Protein AF-A0A535R452-F1 (afdb_monomer)

Solvent-accessible surface area (backbone atoms only — not comparable to full-atom values): 6896 Å² total; per-residue (Å²): 141,87,79,86,82,78,80,79,85,78,78,72,67,67,64,48,53,54,52,50,52,50,51,49,51,52,52,46,63,70,43,43,64,57,53,50,52,54,57,46,68,23,42,54,74,72,51,59,72,36,86,78,72,70,87,80,80,75,81,50,63,63,66,60,52,53,49,61,74,43,88,44,55,65,59,54,49,52,52,50,51,52,53,53,50,50,52,51,51,48,49,69,58,46,50,58,53,53,49,57,54,72,76,43,87,72,76,79,81,80,127

pLDDT: mean 85.65, std 13.83, range [49.25, 98.44]

Mean predicted aligned error: 10.94 Å

Radius of gyration: 26.97 Å; Cα contacts (8 Å, |Δi|>4): 23; chains: 1; bounding box: 56×70×56 Å

Secondary structure (DSSP, 8-state):
----------S-SHHHHHHHHHHHHHHHHHHHHHHHHHHHHTS-HHHHT-SSPPSS-----HHHHHHHHTTHHHHHHHHHHHHHHHHHHHHHHHHHHHHHHHHS-------

Foldseek 3Di:
DDDDPPDPPPDPPPVVVVVVVVVVVVVCVVCVVVVVVVVLQQADPDQSPDPPHDPDDDGHCVVVVVCVVPPNPVVVVVVVCVVVVVVVVCCVPVVVVVVVPVVDDDDDDDD

Sequence (111 aa):
MSRAVTVAKAGQGRSKVGWSALAWLVAFVFFFPVLWMMLEALKTESQAASIPPTIFFVPTLTEFQEVLSRDFPPFFINSAVATIGSTLLVIVLGLPAAYALSIRPVAQARD

Structure (mmCIF, N/CA/C/O backbone):
data_AF-A0A535R452-F1
#
_entry.id   AF-A0A535R452-F1
#
loop_
_atom_site.group_PDB
_atom_site.id
_atom_site.type_symbol
_atom_site.label_atom_id
_atom_site.label_alt_id
_atom_site.label_comp_id
_atom_site.label_asym_id
_atom_site.label_entity_id
_atom_site.label_seq_id
_atom_site.pdbx_PDB_ins_code
_atom_site.Cartn_x
_atom_site.Cartn_y
_atom_site.Cartn_z
_atom_site.occupancy
_atom_site.B_iso_or_equiv
_atom_site.auth_seq_id
_atom_site.auth_comp_id
_atom_site.auth_asym_id
_atom_site.auth_atom_id
_atom_site.pdbx_PDB_model_num
ATOM 1 N N . MET A 1 1 ? -18.515 -53.582 29.682 1.00 49.25 1 MET A N 1
ATOM 2 C CA . MET A 1 1 ? -18.917 -53.797 28.273 1.00 49.25 1 MET A CA 1
ATOM 3 C C . MET A 1 1 ? -18.646 -52.514 27.499 1.00 49.25 1 MET A C 1
ATOM 5 O O . MET A 1 1 ? -19.337 -51.530 27.709 1.00 49.25 1 MET A O 1
ATOM 9 N N . SER A 1 2 ? -17.574 -52.508 26.705 1.00 60.84 2 SER A N 1
ATOM 10 C CA . SER A 1 2 ? -17.091 -51.372 25.909 1.00 60.84 2 SER A CA 1
ATOM 11 C C . SER A 1 2 ? -17.649 -51.468 24.486 1.00 60.84 2 SER A C 1
ATOM 13 O O . SER A 1 2 ? -17.571 -52.537 23.881 1.00 60.84 2 SER A O 1
ATOM 15 N N . ARG A 1 3 ? -18.211 -50.382 23.945 1.00 55.59 3 ARG A N 1
ATOM 16 C CA . ARG A 1 3 ? -18.474 -50.241 22.506 1.00 55.59 3 ARG A CA 1
ATOM 17 C C . ARG A 1 3 ? -17.725 -49.013 22.010 1.00 55.59 3 ARG A C 1
ATOM 19 O O . ARG A 1 3 ? -18.173 -47.887 22.192 1.00 55.59 3 ARG A O 1
ATOM 26 N N . ALA A 1 4 ? -16.570 -49.256 21.398 1.00 57.66 4 ALA A N 1
ATOM 27 C CA . ALA A 1 4 ? -15.892 -48.275 20.571 1.00 57.66 4 ALA A CA 1
ATOM 28 C C . ALA A 1 4 ? -16.778 -47.987 19.353 1.00 57.66 4 ALA A C 1
ATOM 30 O O . ALA A 1 4 ? -17.006 -48.857 18.513 1.00 57.66 4 ALA A O 1
ATOM 31 N N . VAL A 1 5 ? -17.314 -46.772 19.277 1.00 57.38 5 VAL A N 1
ATOM 32 C CA . VAL A 1 5 ? -17.964 -46.264 18.070 1.00 57.38 5 VAL A CA 1
ATOM 33 C C . VAL A 1 5 ? -16.860 -45.698 17.185 1.00 57.38 5 VAL A C 1
ATOM 35 O O . VAL A 1 5 ? -16.474 -44.538 17.300 1.00 57.38 5 VAL A O 1
ATOM 38 N N . THR A 1 6 ? -16.300 -46.540 16.321 1.00 58.56 6 THR A N 1
ATOM 39 C CA . THR A 1 6 ? -15.396 -46.094 15.258 1.00 58.56 6 THR A CA 1
ATOM 40 C C . THR A 1 6 ? -16.238 -45.470 14.150 1.00 58.56 6 THR A C 1
ATOM 42 O O . THR A 1 6 ? -16.827 -46.170 13.329 1.00 58.56 6 THR A O 1
ATOM 45 N N . VAL A 1 7 ? -16.314 -44.139 14.123 1.00 59.66 7 VAL A N 1
ATOM 46 C CA . VAL A 1 7 ? -16.896 -43.408 12.991 1.00 59.66 7 VAL A CA 1
ATOM 47 C C . VAL A 1 7 ? -15.909 -43.471 11.8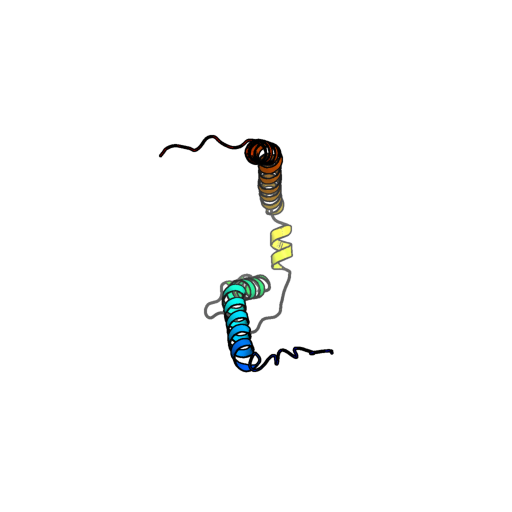27 1.00 59.66 7 VAL A C 1
ATOM 49 O O . VAL A 1 7 ? -14.874 -42.803 11.827 1.00 59.66 7 VAL A O 1
ATOM 52 N N . ALA A 1 8 ? -16.220 -44.292 10.826 1.00 54.94 8 ALA A N 1
ATOM 53 C CA . ALA A 1 8 ? -15.490 -44.334 9.568 1.00 54.94 8 ALA A CA 1
ATOM 54 C C . ALA A 1 8 ? -15.661 -42.999 8.822 1.00 54.94 8 ALA A C 1
ATOM 56 O O . ALA A 1 8 ? -16.750 -42.660 8.360 1.00 54.94 8 ALA A O 1
ATOM 57 N N . LYS A 1 9 ? -14.575 -42.234 8.674 1.00 58.75 9 LYS A N 1
ATOM 58 C CA . LYS A 1 9 ? -14.533 -41.007 7.863 1.00 58.75 9 LYS A CA 1
ATOM 59 C C . LYS A 1 9 ? -14.401 -41.375 6.379 1.00 58.75 9 LYS A C 1
ATOM 61 O O . LYS A 1 9 ? -13.375 -41.129 5.750 1.00 58.75 9 LYS A O 1
ATOM 66 N N . ALA A 1 10 ? -15.423 -42.022 5.828 1.00 52.31 10 ALA A N 1
ATOM 67 C CA . ALA A 1 10 ? -15.458 -42.399 4.421 1.00 52.31 10 ALA A CA 1
ATOM 68 C C . ALA A 1 10 ? -15.763 -41.170 3.540 1.00 52.31 10 ALA A C 1
ATOM 70 O O . ALA A 1 10 ? -16.758 -40.480 3.739 1.00 52.31 10 ALA A O 1
ATOM 71 N N . GLY A 1 11 ? -14.901 -40.896 2.552 1.00 54.16 11 GLY A N 1
ATOM 72 C CA . GLY A 1 11 ? -15.285 -40.132 1.354 1.00 54.16 11 GLY A CA 1
ATOM 73 C C . GLY A 1 11 ? -14.936 -38.638 1.273 1.00 54.16 11 GLY A C 1
ATOM 74 O O . GLY A 1 11 ? -15.476 -37.953 0.414 1.00 54.16 11 GLY A O 1
ATOM 75 N N . GLN A 1 12 ? -14.025 -38.099 2.090 1.00 59.50 12 GLN A N 1
ATOM 76 C CA . GLN A 1 12 ? -13.668 -36.663 2.051 1.00 59.50 12 GLN A CA 1
ATOM 77 C C . GLN A 1 12 ? -12.531 -36.274 1.075 1.00 59.50 12 GLN A C 1
ATOM 79 O O . GLN A 1 12 ? -12.094 -35.129 1.097 1.00 59.50 12 GLN A O 1
ATOM 84 N N . GLY A 1 13 ? -12.019 -37.187 0.243 1.00 56.66 13 GLY A N 1
ATOM 85 C CA . GLY A 1 13 ? -10.812 -36.939 -0.568 1.00 56.66 13 GLY A CA 1
ATOM 86 C C . GLY A 1 13 ? -11.040 -36.256 -1.925 1.00 56.66 13 GLY A C 1
ATOM 87 O O . GLY A 1 13 ? -10.260 -35.395 -2.310 1.00 56.66 13 GLY A O 1
ATOM 88 N N . ARG A 1 14 ? -12.110 -36.602 -2.659 1.00 60.72 14 ARG A N 1
ATOM 89 C CA . ARG A 1 14 ? -12.306 -36.158 -4.061 1.00 60.72 14 ARG A CA 1
ATOM 90 C C . ARG A 1 14 ? -13.015 -34.813 -4.209 1.00 60.72 14 ARG A C 1
ATOM 92 O O . ARG A 1 14 ? -12.630 -34.026 -5.065 1.00 60.72 14 ARG A O 1
ATOM 99 N N . SER A 1 15 ? -14.000 -34.515 -3.359 1.00 64.81 15 SER A N 1
ATOM 100 C CA . SER A 1 15 ? -14.669 -33.205 -3.362 1.00 64.81 15 SER A CA 1
ATOM 101 C C . SER A 1 15 ? -13.731 -32.092 -2.897 1.00 64.81 15 SER A C 1
ATOM 103 O O . SER A 1 15 ? -13.755 -30.999 -3.450 1.00 64.81 15 SER A O 1
ATOM 105 N N . LYS A 1 16 ? -12.847 -32.375 -1.932 1.00 74.88 16 LYS A N 1
ATOM 106 C CA . LYS A 1 16 ? -11.909 -31.383 -1.397 1.00 74.88 16 LYS A CA 1
ATOM 107 C C . LYS A 1 16 ? -10.873 -30.917 -2.409 1.00 74.88 16 LYS A C 1
ATOM 109 O O . LYS A 1 16 ? -10.602 -29.730 -2.441 1.00 74.88 16 LYS A O 1
ATOM 114 N N . VAL A 1 17 ? -10.347 -31.801 -3.260 1.00 87.94 17 VAL A N 1
ATOM 115 C CA . VAL A 1 17 ? -9.375 -31.397 -4.293 1.00 87.94 17 VAL A CA 1
ATOM 116 C C . VAL A 1 17 ? -10.016 -30.451 -5.310 1.00 87.94 17 VAL A C 1
ATOM 118 O O . VAL A 1 17 ? -9.410 -29.441 -5.652 1.00 87.94 17 VAL A O 1
ATOM 121 N N . GLY A 1 18 ? -11.260 -30.720 -5.728 1.00 92.00 18 GLY A N 1
ATOM 122 C CA . GLY A 1 18 ? -12.004 -29.823 -6.620 1.00 92.00 18 GLY A CA 1
ATOM 123 C C . GLY A 1 18 ? -12.247 -28.444 -6.000 1.00 92.00 18 GLY A C 1
ATOM 124 O O . GLY A 1 18 ? -11.972 -27.427 -6.632 1.00 92.00 18 GLY A O 1
ATOM 125 N N . TRP A 1 19 ? -12.678 -28.402 -4.735 1.00 92.81 19 TRP A N 1
ATOM 126 C CA . TRP A 1 19 ? -12.869 -27.144 -4.004 1.00 92.81 19 TRP A CA 1
ATOM 127 C C . TRP A 1 19 ? -11.559 -26.391 -3.752 1.00 92.81 19 TRP A C 1
ATOM 129 O O . TRP A 1 19 ? -11.526 -25.170 -3.883 1.00 92.81 19 TRP A O 1
ATOM 139 N N . SER A 1 20 ? -10.469 -27.094 -3.436 1.00 92.38 20 SER A N 1
ATOM 140 C CA . SER A 1 20 ? -9.147 -26.483 -3.272 1.00 92.38 20 SER A CA 1
ATOM 141 C C . SER A 1 20 ? -8.616 -25.909 -4.585 1.00 92.38 20 SER A C 1
ATOM 143 O O . SER A 1 20 ? -8.117 -24.788 -4.586 1.00 92.38 20 SER A O 1
ATOM 145 N N . ALA A 1 21 ? -8.749 -26.628 -5.702 1.00 95.25 21 ALA A N 1
ATOM 146 C CA . ALA A 1 21 ? -8.344 -26.131 -7.016 1.00 95.25 21 ALA A CA 1
ATOM 147 C C . ALA A 1 21 ? -9.161 -24.897 -7.431 1.00 95.25 21 ALA A C 1
ATOM 149 O O . ALA A 1 21 ? -8.590 -23.918 -7.907 1.00 95.25 21 ALA A O 1
ATOM 150 N N . LEU A 1 22 ? -10.478 -24.907 -7.188 1.00 95.94 22 LEU A N 1
ATOM 151 C CA . LEU A 1 22 ? -11.339 -23.751 -7.436 1.00 95.94 22 LEU A CA 1
ATOM 152 C C . LEU A 1 22 ? -10.933 -22.546 -6.578 1.00 95.94 22 LEU A C 1
ATOM 154 O O . LEU A 1 22 ? -10.826 -21.442 -7.102 1.00 95.94 22 LEU A O 1
ATOM 158 N N . ALA A 1 23 ? -10.661 -22.746 -5.286 1.00 95.50 23 ALA A N 1
ATOM 159 C CA . ALA A 1 23 ? -10.204 -21.673 -4.405 1.00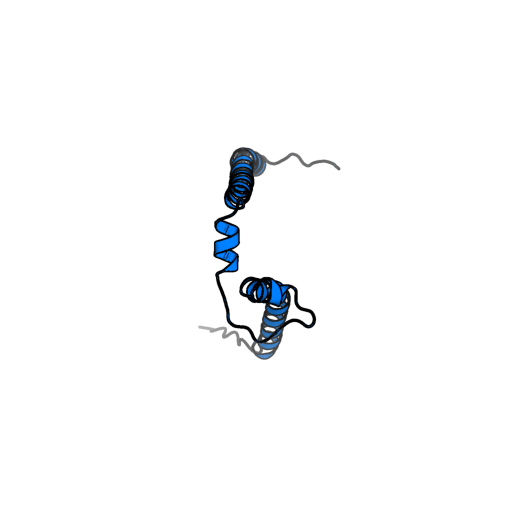 95.50 23 ALA A CA 1
ATOM 160 C C . ALA A 1 23 ? -8.884 -21.048 -4.892 1.00 95.50 23 ALA A C 1
ATOM 162 O O . ALA A 1 23 ? -8.768 -19.824 -4.923 1.00 95.50 23 ALA A O 1
ATOM 163 N N . TRP A 1 24 ? -7.921 -21.867 -5.329 1.00 96.75 24 TRP A N 1
ATOM 164 C CA . TRP A 1 24 ? -6.664 -21.384 -5.910 1.00 96.75 24 TRP A CA 1
ATOM 165 C C . TRP A 1 24 ? -6.862 -20.639 -7.227 1.00 96.75 24 TRP A C 1
ATOM 167 O O . TRP A 1 24 ? -6.236 -19.603 -7.432 1.00 96.75 24 TRP A O 1
ATOM 177 N N . LEU A 1 25 ? -7.745 -21.127 -8.101 1.00 97.12 25 LEU A N 1
ATOM 178 C CA . LEU A 1 25 ? -8.073 -20.444 -9.350 1.00 97.12 25 LEU A CA 1
ATOM 179 C C . LEU A 1 25 ? -8.679 -19.065 -9.076 1.00 97.12 25 LEU A C 1
ATOM 181 O O . LEU A 1 25 ? -8.231 -18.077 -9.648 1.00 97.12 25 LEU A O 1
ATOM 185 N N . VAL A 1 26 ? -9.659 -18.991 -8.173 1.00 96.88 26 VAL A N 1
ATOM 186 C CA . VAL A 1 26 ? -10.284 -17.726 -7.770 1.00 96.88 26 VAL A CA 1
ATOM 187 C C . VAL A 1 26 ? -9.233 -16.788 -7.180 1.00 96.88 26 VAL A C 1
ATOM 189 O O . VAL A 1 26 ? -9.107 -15.657 -7.639 1.00 96.88 26 VAL A O 1
ATOM 192 N N . ALA A 1 27 ? -8.422 -17.261 -6.231 1.00 96.38 27 ALA A N 1
ATOM 193 C CA . ALA A 1 27 ? -7.348 -16.461 -5.650 1.00 96.38 27 ALA A CA 1
ATOM 194 C C . ALA A 1 27 ? -6.385 -15.928 -6.722 1.00 96.38 27 ALA A C 1
ATOM 196 O O . ALA A 1 27 ? -6.053 -14.746 -6.701 1.00 96.38 27 ALA A O 1
ATOM 197 N N . PHE A 1 28 ? -5.990 -16.759 -7.691 1.00 97.31 28 PHE A N 1
ATOM 198 C CA . PHE A 1 28 ? -5.121 -16.340 -8.787 1.00 97.31 28 PHE A CA 1
ATOM 199 C C . PHE A 1 28 ? -5.787 -15.300 -9.689 1.00 97.31 28 PHE A C 1
ATOM 201 O O . PHE A 1 28 ? -5.144 -14.320 -10.034 1.00 97.31 28 PHE A O 1
ATOM 208 N N . VAL A 1 29 ? -7.070 -15.451 -10.026 1.00 97.38 29 VAL A N 1
ATOM 209 C CA . VAL A 1 29 ? -7.808 -14.468 -10.841 1.00 97.38 29 VAL A CA 1
ATOM 210 C C . VAL A 1 29 ? -7.877 -13.105 -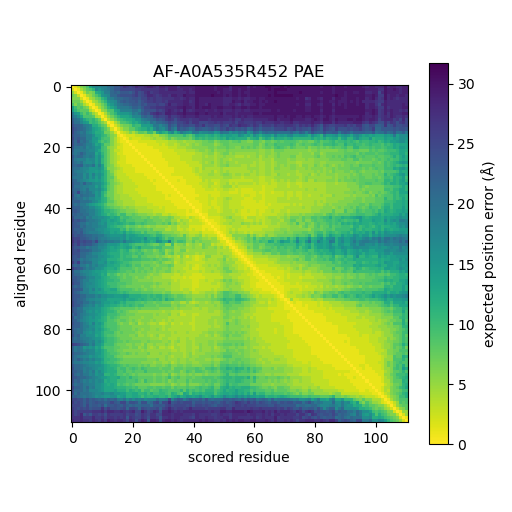10.148 1.00 97.38 29 VAL A C 1
ATOM 212 O O . VAL A 1 29 ? -7.667 -12.085 -10.799 1.00 97.38 29 VAL A O 1
ATOM 215 N N . PHE A 1 30 ? -8.115 -13.071 -8.835 1.00 96.25 30 PHE A N 1
ATOM 216 C CA . PHE A 1 30 ? -8.136 -11.819 -8.070 1.00 96.25 30 PHE A CA 1
ATOM 217 C C . PHE A 1 30 ? -6.737 -11.243 -7.822 1.00 96.25 30 PHE A C 1
ATOM 219 O O . PHE A 1 30 ? -6.576 -10.027 -7.748 1.00 96.25 30 PHE A O 1
ATOM 226 N N . PHE A 1 31 ? -5.719 -12.096 -7.710 1.00 96.62 31 PHE A N 1
ATOM 227 C CA . PHE A 1 31 ? -4.332 -11.674 -7.530 1.00 96.62 31 PHE A CA 1
ATOM 228 C C . PHE A 1 31 ? -3.664 -11.251 -8.845 1.00 96.62 31 PHE A C 1
ATOM 230 O O . PHE A 1 31 ? -2.758 -10.422 -8.832 1.00 96.62 31 PHE A O 1
ATOM 237 N N . PHE A 1 32 ? -4.109 -11.779 -9.985 1.00 96.62 32 PHE A N 1
ATOM 238 C CA . PHE A 1 32 ? -3.498 -11.539 -11.289 1.00 96.62 32 PHE A CA 1
ATOM 239 C C . PHE A 1 32 ? -3.377 -10.045 -11.646 1.00 96.62 32 PHE A C 1
ATOM 241 O O . PHE A 1 32 ? -2.287 -9.647 -12.052 1.00 96.62 32 PHE A O 1
ATOM 248 N N . PRO A 1 33 ? -4.394 -9.181 -11.437 1.00 95.75 33 PRO A N 1
ATOM 249 C CA . PRO A 1 33 ? -4.248 -7.739 -11.647 1.00 95.75 33 PRO A CA 1
ATOM 250 C C . PRO A 1 33 ? -3.150 -7.103 -10.786 1.00 95.75 33 PRO A C 1
ATOM 252 O O . PRO A 1 33 ? -2.426 -6.231 -11.259 1.00 95.75 33 PRO A O 1
ATOM 255 N N . VAL A 1 34 ? -2.992 -7.560 -9.539 1.00 95.88 34 VAL A N 1
ATOM 256 C CA . VAL A 1 34 ? -1.937 -7.080 -8.632 1.00 95.88 34 VAL A CA 1
ATOM 257 C C . VAL A 1 34 ? -0.568 -7.530 -9.133 1.00 95.88 34 VAL A C 1
ATOM 259 O O . VAL A 1 34 ? 0.353 -6.720 -9.202 1.00 95.88 34 VAL A O 1
ATOM 262 N N . LEU A 1 35 ? -0.444 -8.796 -9.543 1.00 93.94 35 LEU A N 1
ATOM 263 C CA . LEU A 1 35 ? 0.780 -9.323 -10.143 1.00 93.94 35 LEU A CA 1
ATOM 264 C C . LEU A 1 35 ? 1.165 -8.535 -11.399 1.00 93.94 35 LEU A C 1
ATOM 266 O O . LEU A 1 35 ? 2.321 -8.151 -11.550 1.00 93.94 35 LEU A O 1
ATOM 270 N N . TRP A 1 36 ? 0.199 -8.262 -12.275 1.00 93.00 36 TRP A N 1
ATOM 271 C CA . TRP A 1 36 ? 0.427 -7.478 -13.484 1.00 93.00 36 TRP A CA 1
ATOM 272 C C . TRP A 1 36 ? 0.890 -6.055 -13.158 1.00 93.00 36 TRP A C 1
AT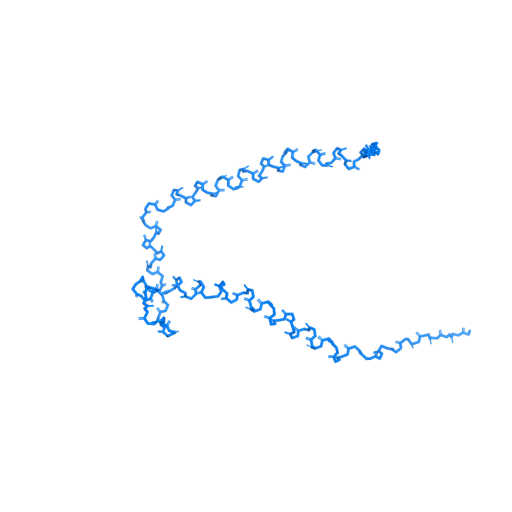OM 274 O O . TRP A 1 36 ? 1.891 -5.598 -13.701 1.00 93.00 36 TRP A O 1
ATOM 284 N N . MET A 1 37 ? 0.233 -5.387 -12.206 1.00 93.44 37 MET A N 1
ATOM 285 C CA . MET A 1 37 ? 0.630 -4.055 -11.741 1.00 93.44 37 MET A CA 1
ATOM 286 C C . MET A 1 37 ? 2.060 -4.040 -11.182 1.00 93.44 37 MET A C 1
ATOM 288 O O . MET A 1 37 ? 2.810 -3.105 -11.448 1.00 93.44 37 MET A O 1
ATOM 292 N N . MET A 1 38 ? 2.468 -5.082 -10.451 1.00 91.94 38 MET A N 1
ATOM 293 C CA . MET A 1 38 ? 3.842 -5.208 -9.957 1.00 91.94 38 MET A CA 1
ATOM 294 C C . MET A 1 38 ? 4.863 -5.405 -11.082 1.00 91.94 38 MET A C 1
ATOM 296 O O . MET A 1 38 ? 5.947 -4.831 -11.019 1.00 91.94 38 MET A O 1
ATOM 300 N N . LEU A 1 39 ? 4.537 -6.209 -12.100 1.00 91.06 39 LEU A N 1
ATOM 301 C CA . LEU A 1 39 ? 5.414 -6.409 -13.257 1.00 91.06 39 LEU A CA 1
ATOM 302 C C . LEU A 1 39 ? 5.581 -5.115 -14.059 1.00 91.06 39 LEU A C 1
ATOM 304 O O . LEU A 1 39 ? 6.702 -4.783 -14.429 1.00 91.06 39 LEU A O 1
ATOM 308 N N . GLU A 1 40 ? 4.497 -4.372 -14.286 1.00 90.19 40 GLU A N 1
ATOM 309 C CA . GLU A 1 40 ? 4.542 -3.071 -14.966 1.00 90.19 40 GLU A CA 1
ATOM 310 C C . GLU A 1 40 ? 5.334 -2.028 -14.171 1.00 90.19 40 GLU A C 1
ATOM 312 O O . GLU A 1 40 ? 6.121 -1.286 -14.749 1.00 90.19 40 GLU A O 1
ATOM 317 N N . ALA A 1 41 ? 5.210 -2.014 -12.842 1.00 90.44 41 ALA A N 1
ATOM 318 C CA . ALA A 1 41 ? 5.940 -1.068 -11.999 1.00 90.44 41 ALA A CA 1
ATOM 319 C C . ALA A 1 41 ? 7.472 -1.254 -12.036 1.00 90.44 41 ALA A C 1
ATOM 321 O O . ALA A 1 41 ? 8.204 -0.332 -11.693 1.00 90.44 41 ALA A O 1
ATOM 322 N N . LEU A 1 42 ? 7.963 -2.433 -12.436 1.00 91.25 42 LEU A N 1
ATOM 323 C CA . LEU A 1 42 ? 9.396 -2.740 -12.557 1.00 91.25 42 LEU A CA 1
ATOM 324 C C . LEU A 1 42 ? 9.964 -2.480 -13.963 1.00 91.25 42 LEU A C 1
ATOM 326 O O . LEU A 1 42 ? 11.159 -2.700 -14.185 1.00 91.25 42 LEU A O 1
ATOM 330 N N . LYS A 1 43 ? 9.128 -2.068 -14.919 1.00 89.75 43 LYS A N 1
ATOM 331 C CA . LYS A 1 43 ? 9.545 -1.699 -16.277 1.00 89.75 43 LYS A CA 1
ATOM 332 C C . LYS A 1 43 ? 9.934 -0.223 -16.339 1.00 89.75 43 LYS A C 1
ATOM 334 O O . LYS A 1 43 ? 9.546 0.569 -15.488 1.00 89.75 43 LYS A O 1
ATOM 339 N N . THR A 1 44 ? 10.684 0.157 -17.374 1.00 88.19 44 THR A N 1
ATOM 340 C CA . THR A 1 44 ? 10.916 1.580 -17.678 1.00 88.19 44 THR A CA 1
ATOM 341 C C . THR A 1 44 ? 9.621 2.249 -18.139 1.00 88.19 44 THR A C 1
ATOM 343 O O . THR A 1 44 ? 8.755 1.577 -18.711 1.00 88.19 44 THR A O 1
ATOM 346 N N . GLU A 1 45 ? 9.508 3.573 -17.990 1.00 84.75 45 GLU A N 1
ATOM 347 C CA . GLU A 1 45 ? 8.316 4.330 -18.423 1.00 84.75 45 GLU A CA 1
ATOM 348 C C . GLU A 1 45 ? 7.955 4.042 -19.897 1.00 84.75 45 GLU A C 1
ATOM 350 O O . GLU A 1 45 ? 6.804 3.770 -20.243 1.00 84.75 45 GLU A O 1
ATOM 355 N N . SER A 1 46 ? 8.974 3.983 -20.761 1.00 84.94 46 SER A N 1
ATOM 356 C CA . SER A 1 46 ? 8.829 3.670 -22.189 1.00 84.94 46 SER A CA 1
ATOM 357 C C . SER A 1 46 ? 8.318 2.255 -22.474 1.00 84.94 46 SER A C 1
ATOM 359 O O . SER A 1 46 ? 7.624 2.040 -23.467 1.00 84.94 46 SER A O 1
ATOM 361 N N . GLN A 1 47 ? 8.653 1.280 -21.627 1.00 85.50 47 GLN A N 1
ATOM 362 C CA . GLN A 1 47 ? 8.215 -0.107 -21.777 1.00 85.50 47 GLN A CA 1
ATOM 363 C C . GLN A 1 47 ? 6.804 -0.304 -21.222 1.00 85.50 47 GLN A C 1
ATOM 365 O O . GLN A 1 47 ? 6.017 -1.019 -21.842 1.00 85.50 47 GLN A O 1
ATOM 370 N N . ALA A 1 48 ? 6.465 0.356 -20.114 1.00 85.12 48 ALA A N 1
ATOM 371 C CA . ALA A 1 48 ? 5.121 0.324 -19.540 1.00 85.12 48 ALA A CA 1
ATOM 372 C C . ALA A 1 48 ? 4.077 0.995 -20.456 1.00 85.12 48 ALA A C 1
ATOM 374 O O . ALA A 1 48 ? 2.942 0.536 -20.556 1.00 85.12 48 ALA A O 1
ATOM 375 N N . ALA A 1 49 ? 4.470 2.044 -21.189 1.00 86.69 49 ALA A N 1
ATOM 376 C CA . ALA A 1 49 ? 3.610 2.732 -22.158 1.00 86.69 49 ALA A CA 1
ATOM 377 C C . ALA A 1 49 ? 3.567 2.070 -23.555 1.00 86.69 49 ALA A C 1
ATOM 379 O O . ALA A 1 49 ? 2.901 2.577 -24.461 1.00 86.69 49 ALA A O 1
ATOM 380 N N . SER A 1 50 ? 4.292 0.966 -23.768 1.00 85.88 50 SER A N 1
ATOM 381 C CA . SER A 1 50 ? 4.416 0.345 -25.092 1.00 85.88 50 SER A CA 1
ATOM 382 C C . SER A 1 50 ? 3.178 -0.469 -25.497 1.00 85.88 50 SER A C 1
ATOM 384 O O . SER A 1 50 ? 2.577 -1.185 -24.697 1.00 85.88 50 SER A O 1
ATOM 386 N N . ILE A 1 51 ? 2.813 -0.386 -26.781 1.00 83.56 51 ILE A N 1
ATOM 387 C CA . ILE A 1 51 ? 1.761 -1.198 -27.408 1.00 83.56 51 ILE A CA 1
ATOM 388 C C . ILE A 1 51 ? 2.393 -1.896 -28.622 1.00 83.56 51 ILE A C 1
ATOM 390 O O . ILE A 1 51 ? 2.780 -1.195 -29.560 1.00 83.56 51 ILE A O 1
ATOM 394 N N . PRO A 1 52 ? 2.508 -3.240 -28.666 1.00 81.12 52 PRO A N 1
ATOM 395 C CA . PRO A 1 52 ? 2.027 -4.250 -27.709 1.00 81.12 52 PRO A CA 1
ATOM 396 C C . PRO A 1 52 ? 2.871 -4.349 -26.416 1.00 81.12 52 PRO A C 1
ATOM 398 O O . PRO A 1 52 ? 4.060 -4.034 -26.452 1.00 81.12 52 PRO A O 1
ATOM 401 N N . PRO A 1 53 ? 2.295 -4.831 -25.292 1.00 80.50 53 PRO A N 1
ATOM 402 C CA . PRO A 1 53 ? 2.992 -4.904 -24.008 1.00 80.50 53 PRO A CA 1
ATOM 403 C C . PRO A 1 53 ? 4.157 -5.899 -24.044 1.00 80.50 53 PRO A C 1
ATOM 405 O O . PRO A 1 53 ? 4.021 -7.046 -24.479 1.00 80.50 53 PRO A O 1
ATOM 408 N N . THR A 1 54 ? 5.313 -5.474 -23.539 1.00 82.00 54 THR A N 1
ATOM 409 C CA . THR A 1 54 ? 6.515 -6.310 -23.453 1.00 82.00 54 THR A CA 1
ATOM 410 C C . THR A 1 54 ? 6.393 -7.330 -22.317 1.00 82.00 54 THR A C 1
ATOM 412 O O . THR A 1 54 ? 6.209 -6.978 -21.156 1.00 82.00 54 THR A O 1
ATOM 415 N N . ILE A 1 55 ? 6.484 -8.625 -22.628 1.00 81.12 55 ILE A N 1
ATOM 416 C CA . ILE A 1 55 ? 6.394 -9.692 -21.608 1.00 81.12 55 ILE A CA 1
ATOM 417 C C . ILE A 1 55 ? 7.770 -10.014 -21.005 1.00 81.12 55 ILE A C 1
ATOM 419 O O . ILE A 1 55 ? 7.871 -10.363 -19.833 1.00 81.12 55 ILE A O 1
ATOM 423 N N . PHE A 1 56 ? 8.840 -9.849 -21.788 1.00 84.44 56 PHE A N 1
ATOM 424 C CA . PHE A 1 56 ? 10.221 -10.031 -21.346 1.00 84.44 56 PHE A CA 1
ATOM 425 C C . PHE A 1 56 ? 10.887 -8.666 -21.181 1.00 84.44 56 PHE A C 1
ATOM 427 O O . PHE A 1 56 ? 10.997 -7.910 -22.146 1.00 84.44 56 PHE A O 1
ATOM 434 N N . PHE A 1 57 ? 11.326 -8.354 -19.966 1.00 86.00 57 PHE A N 1
ATOM 435 C CA . PHE A 1 57 ? 11.995 -7.101 -19.631 1.00 86.00 57 PHE A CA 1
ATOM 436 C C . PHE A 1 57 ? 13.070 -7.341 -18.567 1.00 86.00 57 PHE A C 1
ATOM 438 O O . PHE A 1 57 ? 13.091 -8.386 -17.914 1.00 86.00 57 PHE A O 1
ATOM 445 N N . VAL A 1 58 ? 13.971 -6.372 -18.404 1.00 87.56 58 VAL A N 1
ATOM 446 C CA . VAL A 1 58 ? 14.960 -6.367 -17.322 1.00 87.56 58 VAL A CA 1
ATOM 447 C C . VAL A 1 58 ? 14.382 -5.532 -16.179 1.00 87.56 58 VAL A C 1
ATOM 449 O O . VAL A 1 58 ? 14.156 -4.341 -16.391 1.00 87.56 58 VAL A O 1
ATOM 452 N N . PRO A 1 59 ? 14.116 -6.117 -14.996 1.00 88.25 59 PRO A N 1
ATOM 453 C CA . PRO A 1 59 ? 13.575 -5.371 -13.866 1.00 88.25 59 PRO A CA 1
ATOM 454 C C . PRO A 1 59 ? 14.495 -4.219 -13.463 1.00 88.25 59 PRO A C 1
ATOM 456 O O . PRO A 1 59 ? 15.698 -4.419 -13.275 1.00 88.25 59 PRO A O 1
ATOM 459 N N . THR A 1 60 ? 13.926 -3.027 -13.301 1.00 90.44 60 THR A N 1
ATOM 460 C CA . THR A 1 60 ? 14.645 -1.830 -12.859 1.00 90.44 60 THR A CA 1
ATOM 461 C C . THR A 1 60 ? 13.930 -1.146 -11.696 1.00 90.44 60 THR A C 1
ATOM 463 O O . THR A 1 60 ? 12.717 -1.249 -11.539 1.00 90.44 60 THR A O 1
ATOM 466 N N . LEU A 1 61 ? 14.705 -0.447 -10.862 1.00 90.38 61 LEU A N 1
ATOM 467 C CA . LEU A 1 61 ? 14.207 0.393 -9.766 1.00 90.38 61 LEU A CA 1
ATOM 468 C C . LEU A 1 61 ? 14.460 1.887 -10.006 1.00 90.38 61 LEU A C 1
ATOM 470 O O . LEU A 1 61 ? 14.193 2.704 -9.126 1.00 90.38 61 LEU A O 1
ATOM 474 N N . THR A 1 62 ? 14.983 2.249 -11.178 1.00 89.31 62 THR A N 1
ATOM 475 C CA . THR A 1 62 ? 15.309 3.639 -11.520 1.00 89.31 62 THR A CA 1
ATOM 476 C C . THR A 1 62 ? 14.075 4.537 -11.453 1.00 89.31 62 THR A C 1
ATOM 478 O O . THR A 1 62 ? 14.139 5.598 -10.843 1.00 89.31 62 THR A O 1
ATOM 481 N N . GLU A 1 63 ? 12.931 4.076 -11.967 1.00 89.69 63 GLU A N 1
ATOM 482 C CA . GLU A 1 63 ? 11.678 4.847 -11.953 1.00 89.69 63 GLU A CA 1
ATOM 483 C C . GLU A 1 63 ? 11.161 5.099 -10.526 1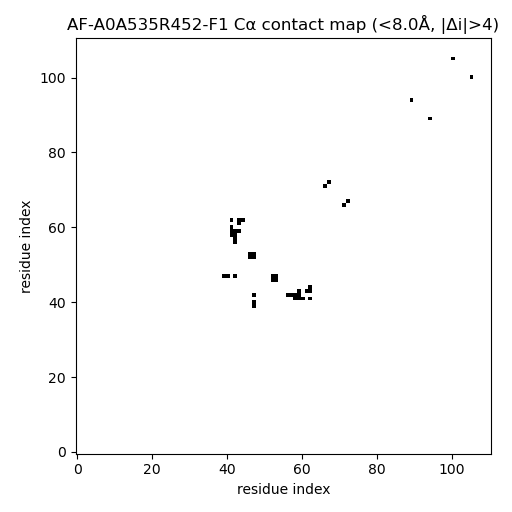.00 89.69 63 GLU A C 1
ATOM 485 O O . GLU A 1 63 ? 10.665 6.180 -10.216 1.00 89.69 63 GLU A O 1
ATOM 490 N N . PHE A 1 64 ? 11.339 4.140 -9.607 1.00 89.25 64 PHE A N 1
ATOM 491 C CA . PHE A 1 64 ? 10.992 4.336 -8.195 1.00 89.25 64 PHE A CA 1
ATOM 492 C C . PHE A 1 64 ? 11.857 5.417 -7.540 1.00 89.25 64 PHE A C 1
ATOM 494 O O . PHE A 1 64 ? 11.343 6.232 -6.775 1.00 89.25 64 PHE A O 1
ATOM 501 N N . GLN A 1 65 ? 13.162 5.436 -7.827 1.00 90.31 65 GLN A N 1
ATOM 502 C CA . GLN A 1 65 ? 14.071 6.461 -7.301 1.00 90.31 65 GLN A CA 1
ATOM 503 C C . GLN A 1 65 ? 13.735 7.842 -7.865 1.00 90.31 65 GLN A C 1
ATOM 505 O O . GLN A 1 65 ? 13.681 8.813 -7.111 1.00 90.31 65 GLN A O 1
ATOM 510 N N . GLU A 1 66 ? 13.443 7.914 -9.163 1.00 90.75 66 GLU A N 1
ATOM 511 C CA . GLU A 1 66 ? 13.034 9.142 -9.841 1.00 90.75 66 GLU A CA 1
ATOM 512 C C . GLU A 1 66 ? 11.768 9.725 -9.197 1.00 90.75 66 GLU A C 1
ATOM 514 O O . GLU A 1 66 ? 11.771 10.877 -8.764 1.00 90.75 66 GLU A O 1
ATOM 519 N N . VAL A 1 67 ? 10.714 8.920 -9.019 1.00 89.31 67 VAL A N 1
ATOM 520 C CA . VAL A 1 67 ? 9.468 9.366 -8.369 1.00 89.31 67 VAL A CA 1
ATOM 521 C C . VAL A 1 67 ? 9.711 9.833 -6.933 1.00 89.31 67 VAL A C 1
ATOM 523 O O . VAL A 1 67 ? 9.192 10.876 -6.543 1.00 89.31 67 VAL A O 1
ATOM 526 N N . LEU A 1 68 ? 10.514 9.105 -6.151 1.00 89.88 68 LEU A N 1
ATOM 527 C CA . LEU A 1 68 ? 10.804 9.461 -4.756 1.00 89.88 68 LEU A CA 1
ATOM 528 C C . LEU A 1 68 ? 11.669 10.721 -4.610 1.00 89.88 68 LEU A C 1
ATOM 530 O O . LEU A 1 68 ? 11.563 11.402 -3.592 1.00 89.88 68 LEU A O 1
ATOM 534 N N . SER A 1 69 ? 12.517 11.020 -5.595 1.00 91.00 69 SER A N 1
ATOM 535 C CA . SER A 1 69 ? 13.352 12.229 -5.618 1.00 91.00 69 SER A CA 1
ATOM 536 C C . SER A 1 69 ? 12.602 13.494 -6.055 1.00 91.00 69 SER A C 1
ATOM 538 O O . SER A 1 69 ? 13.052 14.602 -5.767 1.00 91.00 69 SER A O 1
ATOM 540 N N . ARG A 1 70 ? 11.458 13.336 -6.731 1.00 89.81 70 ARG A N 1
ATOM 541 C CA . ARG A 1 70 ? 10.555 14.427 -7.129 1.00 89.81 70 ARG A CA 1
ATOM 542 C C . ARG A 1 70 ? 9.646 14.839 -5.963 1.00 89.81 70 ARG A C 1
ATOM 544 O O . ARG A 1 70 ? 9.722 14.290 -4.869 1.00 89.81 70 ARG A O 1
ATOM 551 N N . ASP A 1 71 ? 8.717 15.763 -6.203 1.00 90.31 71 ASP A N 1
ATOM 552 C CA . ASP A 1 71 ? 7.753 16.268 -5.208 1.00 90.31 71 ASP A CA 1
ATOM 553 C C . ASP A 1 71 ? 6.674 15.247 -4.765 1.00 90.31 71 ASP A C 1
ATOM 555 O O . ASP A 1 71 ? 5.604 15.623 -4.291 1.00 90.31 71 ASP A O 1
ATOM 559 N N . PHE A 1 72 ? 6.917 13.940 -4.898 1.00 92.06 72 PHE A N 1
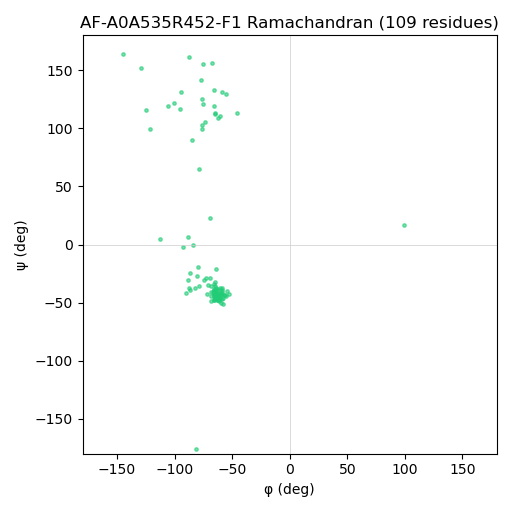ATOM 560 C CA . PHE A 1 72 ? 5.999 12.878 -4.474 1.00 92.06 72 PHE A CA 1
ATOM 561 C C . PHE A 1 72 ? 5.880 12.696 -2.944 1.00 92.06 72 PHE A C 1
ATOM 563 O O . PHE A 1 72 ? 4.753 12.522 -2.463 1.00 92.06 72 PHE A O 1
ATOM 570 N N . PRO A 1 73 ? 6.969 12.732 -2.139 1.00 93.25 73 PRO A N 1
ATOM 571 C CA . PRO A 1 73 ? 6.899 12.412 -0.711 1.00 93.25 73 PRO A CA 1
ATOM 572 C C . PRO A 1 73 ? 5.870 13.224 0.097 1.00 93.25 73 PRO A C 1
ATOM 574 O O . PRO A 1 73 ? 5.177 12.618 0.917 1.00 93.25 73 PRO A O 1
ATOM 577 N N . PRO A 1 74 ? 5.674 14.541 -0.129 1.00 94.38 74 PRO A N 1
ATOM 578 C CA . PRO A 1 74 ? 4.622 15.295 0.553 1.00 94.38 74 PRO A CA 1
ATOM 579 C C . PRO A 1 74 ? 3.210 14.742 0.308 1.00 94.38 74 PRO A C 1
ATOM 581 O O . PRO A 1 74 ? 2.422 14.641 1.248 1.00 94.38 74 PRO A O 1
ATOM 584 N N . PHE A 1 75 ? 2.883 14.327 -0.921 1.00 94.25 75 PHE A N 1
ATOM 585 C CA . PHE A 1 75 ? 1.572 13.741 -1.238 1.00 94.25 75 PHE A CA 1
ATOM 586 C C . PHE A 1 75 ? 1.357 12.402 -0.532 1.00 94.25 75 PHE A C 1
ATOM 588 O O . PHE A 1 75 ? 0.269 12.133 -0.005 1.00 94.25 75 PHE A O 1
ATOM 595 N N . PHE A 1 76 ? 2.407 11.582 -0.481 1.00 94.50 76 PHE A N 1
ATOM 596 C CA . PHE A 1 76 ? 2.388 10.317 0.240 1.00 94.50 76 PHE A CA 1
ATOM 597 C C . PHE A 1 76 ? 2.168 10.532 1.745 1.00 94.50 76 PHE A C 1
ATOM 599 O O . PHE A 1 76 ? 1.277 9.917 2.334 1.00 94.50 76 PHE A O 1
ATOM 606 N N . ILE A 1 77 ? 2.916 11.458 2.355 1.00 96.25 77 ILE A N 1
ATOM 607 C CA . ILE A 1 77 ? 2.809 11.777 3.786 1.00 96.25 77 ILE A CA 1
ATOM 608 C C . ILE A 1 77 ? 1.423 12.332 4.121 1.00 96.25 77 ILE A C 1
ATOM 610 O O . ILE A 1 77 ? 0.807 11.870 5.080 1.00 96.25 77 ILE A O 1
ATOM 614 N N . ASN A 1 78 ? 0.892 13.261 3.322 1.00 96.81 78 ASN A N 1
ATOM 615 C CA . ASN A 1 78 ? -0.446 13.818 3.538 1.00 96.81 78 ASN A CA 1
ATOM 616 C C . ASN A 1 78 ? -1.521 12.725 3.546 1.00 96.81 78 ASN A C 1
ATOM 618 O O . ASN A 1 78 ? -2.381 12.703 4.426 1.00 96.81 78 ASN A O 1
ATOM 622 N N . SER A 1 79 ? -1.439 11.781 2.608 1.00 97.19 79 SER A N 1
ATOM 623 C CA . SER A 1 79 ? -2.382 10.662 2.517 1.00 97.19 79 SER A CA 1
ATOM 624 C C . SER A 1 79 ? -2.236 9.688 3.690 1.00 97.19 79 SER A C 1
ATOM 626 O O . SER A 1 79 ? -3.237 9.229 4.249 1.00 97.19 79 SER A O 1
ATOM 628 N N . ALA A 1 80 ? -0.998 9.401 4.104 1.00 97.75 80 ALA A N 1
ATOM 629 C CA . ALA A 1 80 ? -0.717 8.549 5.255 1.00 97.75 80 ALA A CA 1
ATOM 630 C C . ALA A 1 80 ? -1.257 9.169 6.553 1.00 97.75 80 ALA A C 1
ATOM 632 O O . ALA A 1 80 ? -1.973 8.505 7.303 1.00 97.75 80 ALA A O 1
ATOM 633 N N .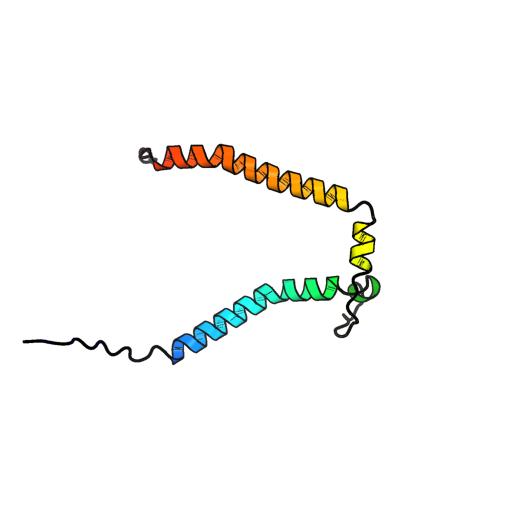 VAL A 1 81 ? -0.987 10.457 6.783 1.00 98.19 81 VAL A N 1
ATOM 634 C CA . VAL A 1 81 ? -1.489 11.204 7.944 1.00 98.19 81 VAL A CA 1
ATOM 635 C C . VAL A 1 81 ? -3.014 11.271 7.928 1.00 98.19 81 VAL A C 1
ATOM 637 O O . VAL A 1 81 ? -3.633 11.012 8.958 1.00 98.19 81 VAL A O 1
ATOM 640 N N . ALA A 1 82 ? -3.631 11.549 6.777 1.00 97.88 82 ALA A N 1
ATOM 641 C CA . ALA A 1 82 ? -5.086 11.587 6.652 1.00 97.88 82 ALA A CA 1
ATOM 642 C C . ALA A 1 82 ? -5.726 10.231 6.989 1.00 97.88 82 ALA A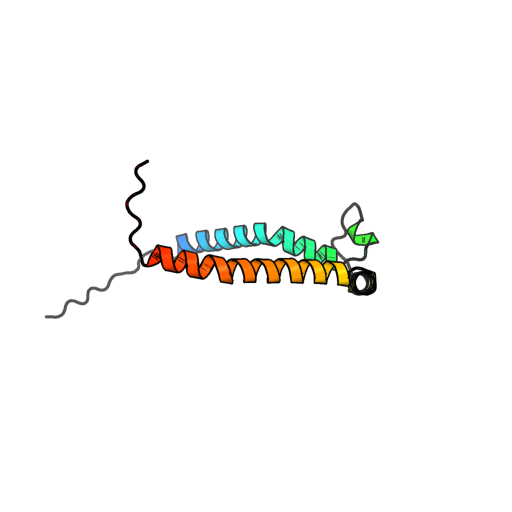 C 1
ATOM 644 O O . ALA A 1 82 ? -6.667 10.170 7.780 1.00 97.88 82 ALA A O 1
ATOM 645 N N . THR A 1 83 ? -5.187 9.137 6.446 1.00 98.06 83 THR A N 1
ATOM 646 C CA . THR A 1 83 ? -5.733 7.786 6.654 1.00 98.06 83 THR A CA 1
ATOM 647 C C . THR A 1 83 ? -5.553 7.322 8.098 1.00 98.06 83 THR A C 1
ATOM 649 O O . THR A 1 83 ? -6.510 6.869 8.732 1.00 98.06 83 THR A O 1
ATOM 652 N N . ILE A 1 84 ? -4.342 7.461 8.646 1.00 98.44 84 ILE A N 1
ATOM 653 C CA . ILE A 1 84 ? -4.032 7.048 10.021 1.00 98.44 84 ILE A CA 1
ATOM 654 C C . ILE A 1 84 ? -4.804 7.921 11.010 1.00 98.44 84 ILE A C 1
ATOM 656 O O . ILE A 1 84 ? -5.467 7.397 11.903 1.00 98.44 84 ILE A O 1
ATOM 660 N N . GLY A 1 85 ? -4.775 9.242 10.824 1.00 98.31 85 GLY A N 1
ATOM 661 C CA . GLY A 1 85 ? -5.493 10.192 11.669 1.00 98.31 85 GLY A CA 1
ATOM 662 C C . GLY A 1 85 ? -6.997 9.933 11.675 1.00 98.31 85 GLY A C 1
ATOM 663 O O . GLY A 1 85 ? -7.596 9.841 12.744 1.00 98.31 85 GLY A O 1
ATOM 664 N N . SER A 1 86 ? -7.602 9.728 10.501 1.00 97.62 86 SER A N 1
ATOM 665 C CA . SER A 1 86 ? -9.026 9.394 10.391 1.00 97.62 86 SER A CA 1
ATOM 666 C C . SER A 1 86 ? -9.358 8.066 11.076 1.00 97.62 86 SER A C 1
ATOM 668 O O . SER A 1 86 ? -10.295 8.006 11.870 1.00 97.62 86 SER A O 1
ATOM 670 N N . THR A 1 87 ? -8.554 7.021 10.856 1.00 97.88 87 THR A N 1
ATOM 671 C CA . THR A 1 87 ? -8.767 5.705 11.483 1.00 97.88 87 THR A CA 1
ATOM 672 C C . THR A 1 87 ? -8.693 5.792 13.008 1.00 97.88 87 THR A C 1
ATOM 674 O O . THR A 1 87 ? -9.547 5.243 13.704 1.00 97.88 87 THR A O 1
ATOM 677 N N . LEU A 1 88 ? -7.713 6.524 13.543 1.00 98.44 88 LEU A N 1
ATOM 678 C CA . LEU A 1 88 ? -7.575 6.735 14.983 1.00 98.44 88 LEU A CA 1
ATOM 679 C C . LEU A 1 88 ? -8.761 7.507 15.561 1.00 98.44 88 LEU A C 1
ATOM 681 O O . LEU A 1 88 ? -9.295 7.101 16.590 1.00 98.44 88 LEU A O 1
ATOM 685 N N . LEU A 1 89 ? -9.212 8.571 14.892 1.00 98.06 89 LEU A N 1
ATOM 686 C CA . LEU A 1 89 ? -10.402 9.317 15.311 1.00 98.06 89 LEU A CA 1
ATOM 687 C C . LEU A 1 89 ? -11.649 8.424 15.333 1.00 98.06 89 LEU A C 1
ATOM 689 O O . LEU A 1 89 ? -12.404 8.450 16.306 1.00 98.06 89 LEU A O 1
ATOM 693 N N . VAL A 1 90 ? -11.837 7.590 14.307 1.00 97.75 90 VAL A N 1
ATOM 694 C CA . VAL A 1 90 ? -12.940 6.620 14.250 1.00 97.75 90 VAL A CA 1
ATOM 695 C C . VAL A 1 90 ? -12.861 5.624 15.403 1.00 97.75 90 VAL A C 1
ATOM 697 O O . VAL A 1 90 ? -13.884 5.341 16.016 1.00 97.75 90 VAL A O 1
ATOM 700 N N . ILE A 1 91 ? -11.678 5.115 15.746 1.00 98.12 91 ILE A N 1
ATOM 701 C CA . ILE A 1 91 ? -11.519 4.195 16.881 1.00 98.12 91 ILE A CA 1
ATOM 702 C C . ILE A 1 91 ? -11.828 4.908 18.201 1.00 98.12 91 ILE A C 1
ATOM 704 O O . ILE A 1 91 ? -12.604 4.393 19.003 1.00 98.12 91 ILE A O 1
ATOM 708 N N . VAL A 1 92 ? -11.265 6.097 18.420 1.00 98.12 92 VAL A N 1
ATOM 709 C CA . VAL A 1 92 ? -11.436 6.859 19.667 1.00 98.12 92 VAL A CA 1
ATOM 710 C C . VAL A 1 92 ? -12.901 7.203 19.923 1.00 98.12 92 VAL A C 1
ATOM 712 O O . VAL A 1 92 ? -13.351 7.129 21.062 1.00 98.12 92 VAL A O 1
ATOM 715 N N . LEU A 1 93 ? -13.653 7.560 18.882 1.00 96.94 93 LEU A N 1
ATOM 716 C CA . LEU A 1 93 ? -15.058 7.951 19.016 1.00 96.94 93 LEU A CA 1
ATOM 717 C C . LEU A 1 93 ? -16.018 6.759 18.889 1.00 96.94 93 LEU A C 1
ATOM 719 O O . LEU A 1 93 ? -16.986 6.647 19.640 1.00 96.94 93 LEU A O 1
ATOM 723 N N . GLY A 1 94 ? -15.753 5.859 17.945 1.00 96.75 94 GLY A N 1
ATOM 724 C CA . GLY A 1 94 ? -16.622 4.738 17.603 1.00 96.75 94 GLY A CA 1
ATOM 725 C C . GLY A 1 94 ? -16.527 3.571 18.579 1.00 96.75 94 GLY A C 1
ATOM 726 O O . GLY A 1 94 ? -17.551 2.958 18.878 1.00 96.75 94 GLY A O 1
ATOM 727 N N . LEU A 1 95 ? -15.342 3.276 19.125 1.00 96.56 95 LEU A N 1
ATOM 728 C CA . LEU A 1 95 ? -15.171 2.147 20.043 1.00 96.56 95 LEU A CA 1
ATOM 729 C C . LEU A 1 95 ? -15.954 2.336 21.358 1.00 96.56 95 LEU A C 1
ATOM 731 O O . LEU A 1 95 ? -16.675 1.410 21.736 1.00 96.56 95 LEU A O 1
ATOM 735 N N . PRO A 1 96 ? -15.922 3.508 22.033 1.00 94.38 96 PRO A N 1
ATOM 736 C CA . PRO A 1 96 ? -16.752 3.741 23.215 1.00 94.38 96 PRO A CA 1
ATOM 737 C C . PRO A 1 96 ? -18.251 3.727 22.903 1.00 94.38 96 PRO A C 1
ATOM 739 O O . PRO A 1 96 ? -19.032 3.199 23.692 1.00 94.38 96 PRO A O 1
ATOM 742 N N . ALA A 1 97 ? -18.659 4.269 21.750 1.00 92.94 97 ALA A N 1
ATOM 743 C CA . ALA A 1 97 ? -20.057 4.277 21.328 1.00 92.94 97 ALA A CA 1
ATOM 744 C C . ALA A 1 97 ? -20.584 2.851 21.081 1.00 92.94 97 ALA A C 1
ATOM 746 O O . ALA A 1 97 ? -21.638 2.479 21.598 1.00 92.94 97 ALA A O 1
ATOM 747 N N . ALA A 1 98 ? -19.818 2.027 20.359 1.00 93.38 98 ALA A N 1
ATOM 748 C CA . ALA A 1 98 ? -20.139 0.622 20.121 1.00 93.38 98 ALA A CA 1
ATOM 749 C C . ALA A 1 98 ? -20.160 -0.190 21.426 1.00 93.38 98 ALA A C 1
ATOM 751 O O . ALA A 1 98 ? -21.037 -1.034 21.610 1.00 93.38 98 ALA A O 1
ATOM 752 N N . TYR A 1 99 ? -19.239 0.089 22.355 1.00 93.69 99 TYR A N 1
ATOM 753 C CA . TYR A 1 99 ? -19.219 -0.550 23.671 1.00 93.69 99 TYR A CA 1
ATOM 754 C C . TYR A 1 99 ? -20.442 -0.177 24.518 1.00 93.69 99 TYR A C 1
ATOM 756 O O . TYR A 1 99 ? -21.085 -1.049 25.094 1.00 93.69 99 TYR A O 1
ATOM 764 N N . ALA A 1 100 ? -20.816 1.104 24.566 1.00 91.25 100 ALA A N 1
ATOM 765 C CA . ALA A 1 100 ? -22.011 1.544 25.285 1.00 91.25 100 ALA A CA 1
ATOM 766 C C . ALA A 1 100 ? -23.292 0.890 24.736 1.00 91.25 100 ALA A C 1
ATOM 768 O O . ALA A 1 100 ? -24.183 0.533 25.512 1.00 91.25 100 ALA A O 1
ATOM 769 N N . LEU A 1 101 ? -23.366 0.706 23.414 1.00 90.38 101 LEU A N 1
ATOM 770 C CA . LEU A 1 101 ? -24.477 0.027 22.751 1.00 90.38 101 LEU A CA 1
ATOM 771 C C . LEU A 1 101 ? -24.488 -1.486 23.014 1.00 90.38 101 LEU A C 1
ATOM 773 O O . LEU A 1 101 ? -25.562 -2.063 23.137 1.00 90.38 101 LEU A O 1
ATOM 777 N N . SER A 1 102 ? -23.327 -2.137 23.123 1.00 91.50 102 SER A N 1
ATOM 778 C CA . SER A 1 102 ? -23.269 -3.587 23.350 1.00 91.50 102 SER A CA 1
ATOM 779 C C . SER A 1 102 ? -23.666 -3.991 24.772 1.00 91.50 102 SER A C 1
ATOM 781 O O . SER A 1 102 ? -24.199 -5.082 24.967 1.00 91.50 102 SER A O 1
ATOM 78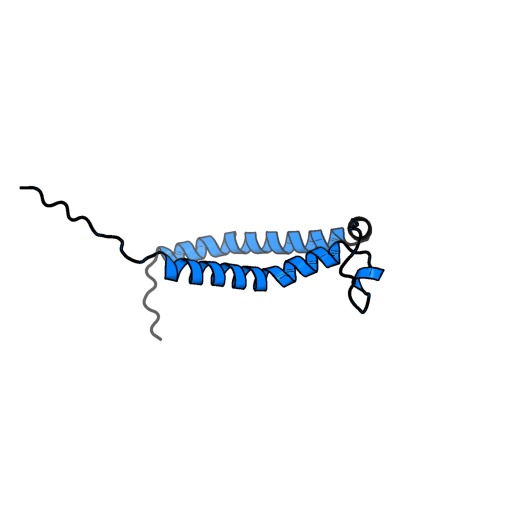3 N N . ILE A 1 103 ? -23.442 -3.119 25.763 1.00 87.56 103 ILE A N 1
ATOM 784 C CA . ILE A 1 103 ? -23.776 -3.402 27.169 1.00 87.56 103 ILE A CA 1
ATOM 785 C C . ILE A 1 103 ? -25.222 -3.056 27.543 1.00 87.56 103 ILE A C 1
ATOM 787 O O . ILE A 1 103 ? -25.741 -3.598 28.519 1.00 87.56 103 ILE A O 1
ATOM 791 N N . ARG A 1 104 ? -25.878 -2.135 26.823 1.00 78.12 104 ARG A N 1
ATOM 792 C CA . ARG A 1 104 ? -27.266 -1.749 27.107 1.00 78.12 104 ARG A CA 1
ATOM 793 C C . ARG A 1 104 ? -28.204 -2.462 26.134 1.00 78.12 104 ARG A C 1
ATOM 795 O O . ARG A 1 104 ? -28.066 -2.246 24.934 1.00 78.12 104 ARG A O 1
ATOM 802 N N . PRO A 1 105 ? -29.187 -3.256 26.604 1.00 70.12 105 PRO A N 1
ATOM 803 C CA . PRO A 1 105 ? -30.211 -3.790 25.718 1.00 70.12 105 PRO A CA 1
ATOM 804 C C . PRO A 1 105 ? -30.966 -2.615 25.096 1.00 70.12 105 PRO A C 1
ATOM 806 O O . PRO A 1 105 ? -31.660 -1.862 25.781 1.00 70.12 105 PRO A O 1
ATOM 809 N N . VAL A 1 106 ? -30.768 -2.421 23.795 1.00 71.69 106 VAL A N 1
ATOM 810 C CA . VAL A 1 106 ? -31.468 -1.402 23.019 1.00 71.69 106 VAL A CA 1
ATOM 811 C C . VAL A 1 106 ? -32.942 -1.794 23.003 1.00 71.69 106 VAL A C 1
ATOM 813 O O . VAL A 1 106 ? -33.286 -2.892 22.565 1.00 71.69 106 VAL A O 1
ATOM 816 N N . ALA A 1 107 ? -33.809 -0.930 23.541 1.00 67.19 107 ALA A N 1
ATOM 817 C CA . ALA A 1 107 ? -35.247 -1.139 23.460 1.00 67.19 107 ALA A CA 1
ATOM 818 C C . ALA A 1 107 ? -35.622 -1.307 21.983 1.00 67.19 107 ALA A C 1
ATOM 820 O O . ALA A 1 107 ? -35.182 -0.525 21.143 1.00 67.19 107 ALA A O 1
ATOM 821 N N . GLN A 1 108 ? -36.371 -2.369 21.693 1.00 68.69 108 GLN A N 1
ATOM 822 C CA . GLN A 1 108 ? -36.739 -2.813 20.352 1.00 68.69 108 GLN A CA 1
ATOM 823 C C . GLN A 1 108 ? -37.200 -1.615 19.509 1.00 68.69 108 GLN A C 1
ATOM 825 O O . GLN A 1 108 ? -38.214 -0.992 19.830 1.00 68.69 108 GLN A O 1
ATOM 830 N N . ALA A 1 109 ? -36.435 -1.265 18.470 1.00 65.81 109 ALA A N 1
ATOM 831 C CA . ALA A 1 109 ? -36.882 -0.290 17.487 1.00 65.81 109 ALA A CA 1
ATOM 832 C C . ALA A 1 109 ? -38.134 -0.885 16.832 1.00 65.81 109 ALA A C 1
ATOM 834 O O . ALA A 1 109 ? -38.070 -1.930 16.186 1.00 65.81 109 ALA A O 1
ATOM 835 N N . ARG A 1 110 ? -39.296 -0.302 17.138 1.00 58.16 110 ARG A N 1
ATOM 836 C CA . ARG A 1 110 ? -40.547 -0.611 16.452 1.00 58.16 110 ARG A CA 1
ATOM 837 C C . ARG A 1 110 ? -40.469 0.091 15.103 1.00 58.16 110 ARG A C 1
ATOM 839 O O . ARG A 1 110 ? -40.602 1.312 15.072 1.00 58.16 110 ARG A O 1
ATOM 846 N N . ASP A 1 111 ? -40.188 -0.683 14.062 1.00 57.44 111 ASP A N 1
ATOM 847 C CA . ASP A 1 111 ? -40.451 -0.291 12.675 1.00 57.44 111 ASP A CA 1
ATOM 848 C C . ASP A 1 111 ? -41.965 -0.139 12.439 1.00 57.44 111 ASP A C 1
ATOM 850 O O . ASP A 1 111 ? -42.747 -0.905 13.061 1.00 57.44 111 ASP A O 1
#